Protein AF-A0A849SD99-F1 (afdb_monomer)

Mean predicted aligned error: 10.45 Å

Foldseek 3Di:
DVVVVVVVLVVVCVVCVVVVDDPVSSVVVSVVVVVCVVFVCQPPVNPPDDPPCQEVVCVVVVDFPDSHHVVRVVVVPDCPPDDD

Sequence (84 aa):
MIDRLMRIMSESLVNRQYFHGGIQSARLWLRARVLLYNFAPLCTRSRKEKVGLHCPSKLLNGFSYSENWLENLMICSSMAGRRR

Solvent-accessible surface area (backbone atoms only — not comparable to full-atom values): 5191 Å² total; per-residue (Å²): 128,61,65,66,55,53,48,58,51,49,54,56,34,59,76,46,56,42,69,83,56,55,72,66,59,43,50,53,50,51,52,51,50,51,52,47,59,76,51,50,74,64,40,72,89,72,41,89,78,63,83,85,67,58,33,71,57,26,75,76,69,72,53,69,89,45,76,48,50,67,62,29,49,50,55,72,70,38,74,88,73,68,76,129

Structure (mmCIF, N/CA/C/O backbone):
data_AF-A0A849SD99-F1
#
_entry.id   AF-A0A849SD99-F1
#
loop_
_atom_site.group_PDB
_atom_site.id
_atom_site.type_symbol
_atom_site.label_atom_id
_atom_site.label_alt_id
_atom_site.label_comp_id
_atom_site.label_asym_id
_atom_site.label_entity_id
_atom_site.label_seq_id
_atom_site.pdbx_PDB_ins_code
_atom_site.Cartn_x
_atom_site.Cartn_y
_atom_site.Cartn_z
_atom_site.occupancy
_atom_site.B_iso_or_equiv
_atom_site.auth_seq_id
_atom_site.auth_comp_id
_atom_site.auth_asym_id
_atom_site.auth_atom_id
_atom_site.pdbx_PDB_model_num
ATOM 1 N N . MET A 1 1 ? -15.195 -8.575 -7.574 1.00 59.00 1 MET A N 1
ATOM 2 C CA . MET A 1 1 ? -14.621 -9.111 -6.314 1.00 59.00 1 MET A CA 1
ATOM 3 C C . MET A 1 1 ? -13.831 -8.031 -5.562 1.00 59.00 1 MET A C 1
ATOM 5 O O . MET A 1 1 ? -12.683 -8.254 -5.195 1.00 59.00 1 MET A O 1
ATOM 9 N N . ILE A 1 2 ? -14.437 -6.864 -5.312 1.00 74.81 2 ILE A N 1
ATOM 10 C CA . ILE A 1 2 ? -13.821 -5.821 -4.472 1.00 74.81 2 ILE A CA 1
ATOM 11 C C . ILE A 1 2 ? -14.093 -6.095 -2.987 1.00 74.81 2 ILE A C 1
ATOM 13 O O . ILE A 1 2 ? -13.256 -5.820 -2.139 1.00 74.81 2 ILE A O 1
ATOM 17 N N . ASP A 1 3 ? -15.210 -6.753 -2.682 1.00 80.88 3 ASP A N 1
ATOM 18 C CA . ASP A 1 3 ? -15.665 -7.074 -1.328 1.00 80.88 3 ASP A CA 1
ATOM 19 C C . ASP A 1 3 ? -14.653 -7.896 -0.539 1.0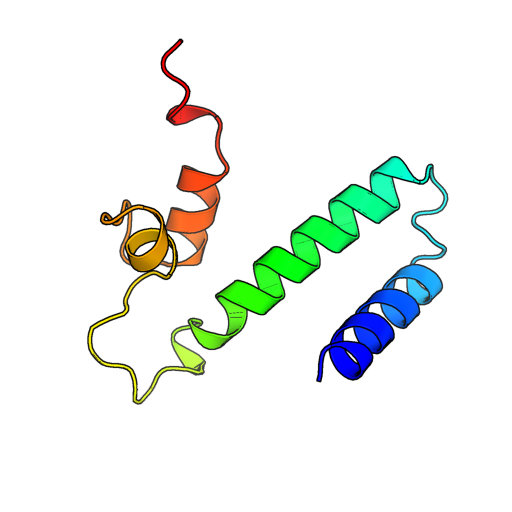0 80.88 3 ASP A C 1
ATOM 21 O O . ASP A 1 3 ? -14.386 -7.617 0.624 1.00 80.88 3 ASP A O 1
ATOM 25 N N . ARG A 1 4 ? -14.014 -8.880 -1.183 1.00 80.50 4 ARG A N 1
ATOM 26 C CA . ARG A 1 4 ? -12.994 -9.709 -0.528 1.00 80.50 4 ARG A CA 1
ATOM 27 C C . ARG A 1 4 ? -11.752 -8.886 -0.165 1.00 80.50 4 ARG A C 1
ATOM 29 O O . ARG A 1 4 ? -11.184 -9.088 0.904 1.00 80.50 4 ARG A O 1
ATOM 36 N N . LEU A 1 5 ? -11.365 -7.940 -1.025 1.00 80.88 5 LEU A N 1
ATOM 37 C CA . LEU A 1 5 ? -10.265 -7.010 -0.767 1.00 80.88 5 LEU A CA 1
ATOM 38 C C . LEU A 1 5 ? -10.621 -6.041 0.367 1.00 80.88 5 LEU A C 1
ATOM 40 O O . LEU A 1 5 ? -9.841 -5.883 1.306 1.00 80.88 5 LEU A O 1
ATOM 44 N N . MET A 1 6 ? -11.816 -5.449 0.312 1.00 85.12 6 MET A N 1
ATOM 45 C CA . MET A 1 6 ? -12.314 -4.524 1.332 1.00 85.12 6 MET A CA 1
ATOM 46 C C . MET A 1 6 ? -12.460 -5.211 2.693 1.00 85.12 6 MET A C 1
ATOM 48 O O . MET A 1 6 ? -12.107 -4.616 3.708 1.00 85.12 6 MET A O 1
ATOM 52 N N . ARG A 1 7 ? -12.869 -6.485 2.728 1.00 88.75 7 ARG A N 1
ATOM 53 C CA . ARG A 1 7 ? -12.937 -7.283 3.960 1.00 88.75 7 ARG A CA 1
ATOM 54 C C . ARG A 1 7 ? -11.559 -7.479 4.588 1.00 88.75 7 ARG A C 1
ATOM 56 O O . ARG A 1 7 ? -11.370 -7.147 5.751 1.00 88.75 7 ARG A O 1
ATOM 63 N N . ILE A 1 8 ? -10.573 -7.908 3.797 1.00 85.31 8 ILE A N 1
ATOM 64 C CA . ILE A 1 8 ? -9.181 -8.084 4.252 1.00 85.31 8 ILE A CA 1
ATOM 65 C C . ILE A 1 8 ? -8.574 -6.762 4.742 1.00 85.31 8 ILE A C 1
ATOM 67 O O . ILE A 1 8 ? -7.715 -6.759 5.626 1.00 85.31 8 ILE A O 1
ATOM 71 N N . MET A 1 9 ? -8.963 -5.636 4.141 1.00 86.75 9 MET A N 1
ATOM 72 C CA . MET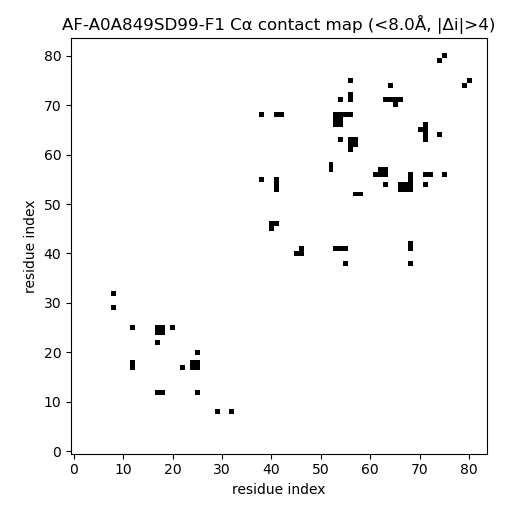 A 1 9 ? -8.542 -4.298 4.559 1.00 86.75 9 MET A CA 1
ATOM 73 C C . MET A 1 9 ? -9.229 -3.851 5.854 1.00 86.75 9 MET A C 1
ATOM 75 O O . MET A 1 9 ? -8.561 -3.326 6.744 1.00 86.75 9 MET A O 1
ATOM 79 N N . SER A 1 10 ? -10.526 -4.110 5.999 1.00 88.44 10 SER A N 1
ATOM 80 C CA . SER A 1 10 ? -11.290 -3.818 7.214 1.00 88.44 10 SER A CA 1
ATOM 81 C C . SER A 1 10 ? -10.766 -4.617 8.413 1.00 88.44 10 SER A C 1
ATOM 83 O O . SER A 1 10 ? -10.389 -4.023 9.421 1.00 88.44 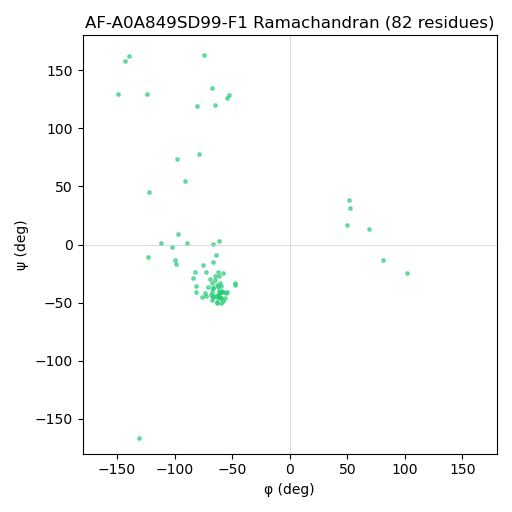10 SER A O 1
ATOM 85 N N . GLU A 1 11 ? -10.588 -5.933 8.268 1.00 89.75 11 GLU A N 1
ATOM 86 C CA . GLU A 1 11 ? -10.031 -6.805 9.318 1.00 89.75 11 GLU A CA 1
ATOM 87 C C . GLU A 1 11 ? -8.658 -6.318 9.793 1.00 89.75 11 GLU A C 1
ATOM 89 O O . GLU A 1 11 ? -8.357 -6.258 10.980 1.00 89.75 11 GLU A O 1
ATOM 94 N N . SER A 1 12 ? -7.809 -5.891 8.864 1.00 88.69 12 SER A N 1
ATOM 95 C CA . SER A 1 12 ? -6.475 -5.400 9.204 1.00 88.69 12 SER A CA 1
ATOM 96 C C . SER A 1 12 ? -6.418 -4.006 9.824 1.00 88.69 12 SER A C 1
ATOM 98 O O . SER A 1 12 ? -5.387 -3.656 10.404 1.00 88.69 12 SER A O 1
ATOM 100 N N . LEU A 1 13 ? -7.479 -3.208 9.685 1.00 88.44 13 LEU A N 1
ATOM 101 C CA . LEU A 1 13 ? -7.641 -1.971 10.443 1.00 88.44 13 LEU A CA 1
ATOM 102 C C . LEU A 1 13 ? -8.068 -2.287 11.874 1.00 88.44 13 LEU A C 1
ATOM 104 O O . LEU A 1 13 ? -7.463 -1.760 12.805 1.00 88.44 13 LEU A O 1
ATOM 108 N N . VAL A 1 14 ? -9.030 -3.201 12.040 1.00 87.50 14 VAL A N 1
ATOM 109 C CA . VAL A 1 14 ? -9.483 -3.690 13.352 1.00 87.50 14 VAL A CA 1
ATOM 110 C C . VAL A 1 14 ? -8.316 -4.292 14.135 1.00 87.50 14 VAL A C 1
ATOM 112 O O . VAL A 1 14 ? -8.058 -3.874 15.259 1.00 87.50 14 VAL A O 1
ATOM 115 N N . ASN A 1 15 ? -7.528 -5.175 13.513 1.00 87.56 15 ASN A N 1
ATOM 116 C CA . ASN A 1 15 ? -6.367 -5.812 14.150 1.00 87.56 15 ASN A CA 1
ATOM 117 C C . ASN A 1 15 ? -5.279 -4.819 14.574 1.00 87.56 15 ASN A C 1
ATOM 119 O O . ASN A 1 15 ? -4.477 -5.116 15.452 1.00 87.56 15 ASN A O 1
ATOM 123 N N . ARG A 1 16 ? -5.227 -3.643 13.944 1.00 83.69 16 ARG A N 1
ATOM 124 C CA . ARG A 1 16 ? -4.301 -2.567 14.312 1.00 83.69 16 ARG A CA 1
ATOM 125 C C . ARG A 1 16 ? -4.926 -1.520 15.218 1.00 83.69 16 ARG A C 1
ATOM 127 O O . ARG A 1 16 ? -4.323 -0.469 15.409 1.00 83.69 16 ARG A O 1
ATOM 134 N N . GLN A 1 17 ? -6.136 -1.768 15.715 1.00 86.00 17 GLN A N 1
ATOM 135 C CA . GLN A 1 17 ? -6.897 -0.828 16.534 1.00 86.00 17 GLN A CA 1
ATOM 136 C C . GLN A 1 17 ? -7.004 0.548 15.864 1.00 86.00 17 GLN A C 1
ATOM 138 O O . GLN A 1 17 ? -6.850 1.590 16.496 1.00 86.00 17 GLN A O 1
ATOM 143 N N . TYR A 1 18 ? -7.168 0.546 14.536 1.00 79.12 18 TYR A N 1
ATOM 144 C CA . TYR A 1 18 ? -7.183 1.749 13.704 1.00 79.12 18 TYR A CA 1
ATOM 145 C C . TYR A 1 18 ? -5.962 2.667 13.927 1.00 79.12 18 TYR A C 1
ATOM 147 O O . TYR A 1 18 ? -6.045 3.878 13.743 1.00 79.12 18 TYR A O 1
ATOM 155 N N . PHE A 1 19 ? -4.810 2.071 14.267 1.00 74.19 19 PHE A N 1
ATOM 156 C CA . PHE A 1 19 ? -3.532 2.716 14.593 1.00 74.19 19 PHE A CA 1
ATOM 157 C C . PHE A 1 19 ? -3.500 3.498 15.907 1.00 74.19 19 PHE A C 1
ATOM 159 O O . PHE A 1 19 ? -2.566 4.275 16.095 1.00 74.19 19 PHE A O 1
ATOM 166 N N . HIS A 1 20 ? -4.496 3.334 16.791 1.00 71.06 20 HIS A N 1
ATOM 167 C CA . HIS A 1 20 ? -4.664 4.156 18.002 1.00 71.06 20 HIS A CA 1
ATOM 168 C C . HIS A 1 20 ? -4.593 5.675 17.735 1.00 71.06 20 HIS A C 1
ATOM 170 O O . HIS A 1 20 ? -4.376 6.471 18.644 1.00 71.06 20 HIS A O 1
ATOM 176 N N . GLY A 1 21 ? -4.736 6.079 16.473 1.00 71.75 21 GLY A N 1
ATOM 177 C CA . GLY A 1 21 ? -4.476 7.422 15.981 1.00 71.75 21 GLY A CA 1
ATOM 178 C C . GLY A 1 21 ? -5.646 7.927 15.148 1.00 71.75 21 GLY A C 1
ATOM 179 O O . GLY A 1 21 ? -6.733 7.355 15.145 1.00 71.75 21 GLY A O 1
ATOM 180 N N . GLY A 1 22 ? -5.432 9.021 14.419 1.00 82.25 22 GLY A N 1
ATOM 181 C CA . GLY A 1 22 ? -6.483 9.633 13.607 1.00 82.25 22 GLY A CA 1
ATOM 182 C C . GLY A 1 22 ? -6.810 8.869 12.317 1.00 82.25 22 GLY A C 1
ATOM 183 O O . GLY A 1 22 ? -5.997 8.109 11.785 1.00 82.25 22 GLY A O 1
ATOM 184 N N . ILE A 1 23 ? -7.976 9.183 11.738 1.00 84.88 2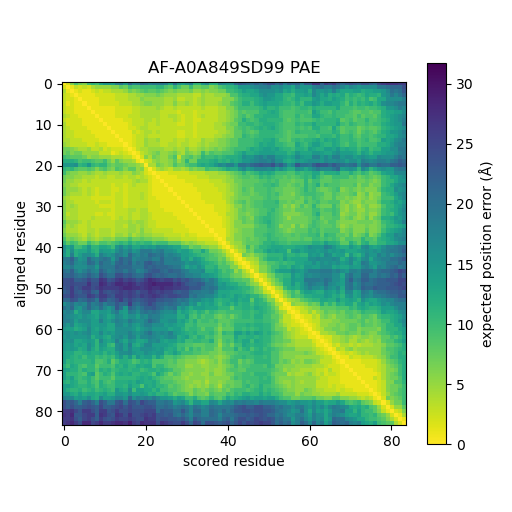3 ILE A N 1
ATOM 185 C CA . ILE A 1 23 ? -8.460 8.695 10.426 1.00 84.88 23 ILE A CA 1
ATOM 186 C C . ILE A 1 23 ? -7.384 8.817 9.335 1.00 84.88 23 ILE A C 1
ATOM 188 O O . ILE A 1 23 ? -7.289 7.977 8.439 1.00 84.88 23 ILE A O 1
ATOM 192 N N . GLN A 1 24 ? -6.534 9.841 9.420 1.00 85.81 24 GLN A N 1
ATOM 193 C CA . GLN A 1 24 ? -5.458 10.067 8.463 1.00 85.81 24 GLN A CA 1
ATOM 194 C C . GLN A 1 24 ? -4.435 8.920 8.429 1.00 85.81 24 GLN A C 1
ATOM 196 O O . GLN A 1 24 ? -4.025 8.510 7.340 1.00 85.81 24 GLN A O 1
ATOM 201 N N . SER A 1 25 ? -4.068 8.357 9.583 1.00 84.88 25 SER A N 1
ATOM 202 C CA . SER A 1 25 ? -3.137 7.226 9.677 1.00 84.88 25 SER A CA 1
ATOM 203 C C . SER A 1 25 ? -3.746 5.962 9.070 1.00 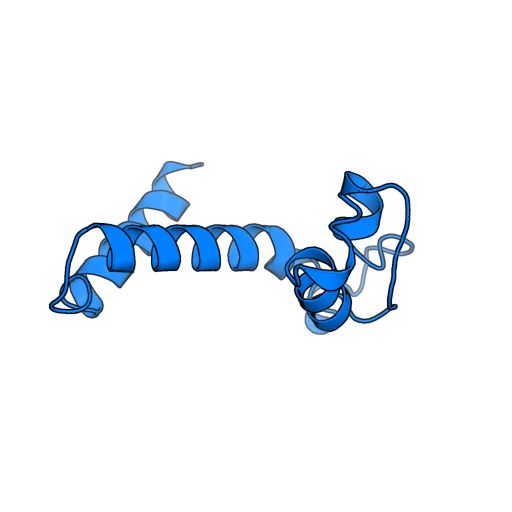84.88 25 SER A C 1
ATOM 205 O O . SER A 1 25 ? -3.115 5.302 8.242 1.00 84.88 25 SER A O 1
ATOM 207 N N . ALA A 1 26 ? -5.016 5.684 9.384 1.00 85.94 26 ALA A N 1
ATOM 208 C CA . ALA A 1 26 ? -5.767 4.587 8.776 1.00 85.94 26 ALA A CA 1
ATOM 209 C C . ALA A 1 26 ? -5.859 4.733 7.244 1.00 85.94 26 ALA A C 1
ATOM 211 O O . ALA A 1 26 ? -5.690 3.758 6.508 1.00 85.94 26 ALA A O 1
ATOM 212 N N . ARG A 1 27 ? -6.055 5.960 6.745 1.00 86.00 27 ARG A N 1
ATOM 213 C CA . ARG A 1 27 ? -6.148 6.257 5.309 1.00 86.00 27 ARG A CA 1
ATOM 214 C C . ARG A 1 27 ? -4.823 6.064 4.574 1.00 86.00 27 ARG A C 1
ATOM 216 O O . ARG A 1 27 ? -4.815 5.493 3.483 1.00 86.00 27 ARG A O 1
ATOM 223 N N . LEU A 1 28 ? -3.711 6.526 5.149 1.00 86.31 28 LEU A N 1
ATOM 224 C CA . LEU A 1 28 ? -2.371 6.300 4.592 1.00 86.31 28 LEU A CA 1
AT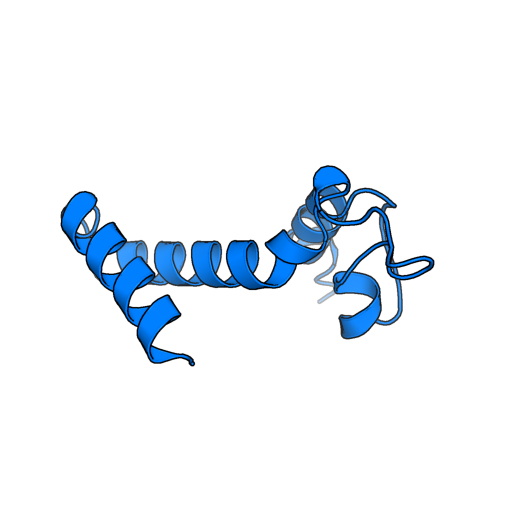OM 225 C C . LEU A 1 28 ? -2.057 4.810 4.524 1.00 86.31 28 LEU A C 1
ATOM 227 O O . LEU A 1 28 ? -1.560 4.320 3.510 1.00 86.31 28 LEU A O 1
ATOM 231 N N . TRP A 1 29 ? -2.422 4.079 5.569 1.00 85.81 29 TRP A N 1
ATOM 232 C CA . TRP A 1 29 ? -2.191 2.653 5.624 1.00 85.81 29 TRP A CA 1
ATOM 233 C C . TRP A 1 29 ? -3.014 1.862 4.597 1.00 85.81 29 TRP A C 1
ATOM 235 O O . TRP A 1 29 ? -2.468 1.015 3.886 1.00 85.81 29 TRP A O 1
ATOM 245 N N . LEU A 1 30 ? -4.309 2.169 4.463 1.00 86.62 30 LEU A N 1
ATOM 246 C CA . LEU A 1 30 ? -5.162 1.583 3.426 1.00 86.62 30 LEU A CA 1
ATOM 247 C C . LEU A 1 30 ? -4.579 1.827 2.033 1.00 86.62 30 LEU A C 1
ATOM 249 O O . LEU A 1 30 ? -4.471 0.895 1.240 1.00 86.62 30 LEU A O 1
ATOM 253 N N . ARG A 1 31 ? -4.143 3.061 1.750 1.00 85.75 31 ARG A N 1
ATOM 254 C CA . ARG A 1 31 ? -3.502 3.409 0.474 1.00 85.75 31 ARG A CA 1
ATOM 255 C C . ARG A 1 31 ? -2.234 2.599 0.229 1.00 85.75 31 ARG A C 1
ATOM 257 O O . ARG A 1 31 ? -2.082 2.045 -0.856 1.00 85.75 31 ARG A O 1
ATOM 264 N N . ALA A 1 32 ? -1.367 2.474 1.231 1.00 84.19 32 ALA A N 1
ATOM 265 C CA . ALA A 1 32 ? -0.166 1.653 1.129 1.00 84.19 32 ALA A CA 1
ATOM 266 C C . ALA A 1 32 ? -0.505 0.181 0.837 1.00 84.19 32 ALA A C 1
ATOM 268 O O . ALA A 1 32 ? 0.127 -0.445 -0.009 1.00 84.19 32 ALA A O 1
ATOM 269 N N . ARG A 1 33 ? -1.544 -0.375 1.470 1.00 83.69 33 ARG A N 1
ATOM 270 C CA . ARG A 1 33 ? -1.966 -1.761 1.227 1.00 83.69 33 ARG A CA 1
ATOM 271 C C . ARG A 1 33 ? -2.605 -1.973 -0.138 1.00 83.69 33 ARG A C 1
ATOM 273 O O . ARG A 1 33 ? -2.362 -3.015 -0.734 1.00 83.69 33 ARG A O 1
ATOM 280 N N . VAL A 1 34 ? -3.383 -1.015 -0.641 1.00 84.12 34 VAL A N 1
ATOM 281 C CA . VAL A 1 34 ? -3.908 -1.044 -2.018 1.00 84.12 34 VAL A CA 1
ATOM 282 C C . VAL A 1 34 ? -2.753 -1.034 -3.017 1.00 84.12 34 VAL A C 1
ATOM 284 O O . VAL A 1 34 ? -2.748 -1.839 -3.943 1.00 84.12 34 VAL A O 1
ATOM 287 N N . LEU A 1 35 ? -1.747 -0.180 -2.803 1.00 79.00 35 LEU A N 1
ATOM 288 C CA . LEU A 1 35 ? -0.541 -0.161 -3.632 1.00 79.00 35 LEU A CA 1
ATOM 289 C C . LEU A 1 35 ? 0.176 -1.511 -3.587 1.00 79.00 35 LEU A C 1
ATOM 291 O O . LEU A 1 35 ? 0.423 -2.103 -4.628 1.00 79.00 35 LEU A O 1
ATOM 295 N N . LEU A 1 36 ? 0.433 -2.065 -2.405 1.00 78.62 36 LEU A N 1
ATOM 296 C CA . LEU A 1 36 ? 1.061 -3.382 -2.310 1.00 78.62 36 LEU A CA 1
ATOM 297 C C . LEU A 1 36 ? 0.228 -4.470 -2.987 1.00 78.62 36 LEU A C 1
ATOM 299 O O . LEU A 1 36 ? 0.790 -5.294 -3.691 1.00 78.62 36 LEU A O 1
ATOM 303 N N . TYR A 1 37 ? -1.096 -4.463 -2.833 1.00 77.94 37 TYR A N 1
ATOM 304 C CA . TYR A 1 37 ? -1.972 -5.447 -3.467 1.00 77.94 37 TYR A CA 1
ATOM 305 C C . TYR A 1 37 ? -1.947 -5.352 -4.998 1.00 77.94 37 TYR A C 1
ATOM 307 O O . TYR A 1 37 ? -1.819 -6.369 -5.675 1.00 77.94 37 TYR A O 1
ATOM 315 N N . ASN A 1 38 ? -2.001 -4.136 -5.544 1.00 74.94 38 ASN A N 1
ATOM 316 C CA . ASN A 1 38 ? -1.948 -3.902 -6.986 1.00 74.94 38 ASN A CA 1
ATOM 317 C C . ASN A 1 38 ? -0.598 -4.323 -7.593 1.00 74.94 38 ASN A C 1
ATOM 319 O O . ASN A 1 38 ? -0.547 -4.750 -8.744 1.00 74.94 38 ASN A O 1
ATOM 323 N N . PHE A 1 39 ? 0.487 -4.229 -6.820 1.00 70.31 39 PHE A N 1
ATOM 324 C CA . PHE A 1 39 ? 1.845 -4.529 -7.278 1.00 70.31 39 PHE A CA 1
ATOM 325 C C . PHE A 1 39 ? 2.318 -5.951 -6.882 1.00 70.31 39 PHE A C 1
ATOM 327 O O . PHE A 1 39 ? 3.233 -6.487 -7.502 1.00 70.31 39 PHE A O 1
ATOM 334 N N . ALA A 1 40 ? 1.654 -6.621 -5.930 1.00 67.75 40 ALA A N 1
ATOM 335 C CA . ALA A 1 40 ? 1.934 -7.991 -5.479 1.00 67.75 40 ALA A CA 1
ATOM 336 C C . ALA A 1 40 ? 1.956 -9.074 -6.581 1.00 67.75 40 ALA A C 1
ATOM 338 O O . ALA A 1 40 ? 2.852 -9.922 -6.532 1.00 67.75 40 ALA A O 1
ATOM 339 N N . PRO A 1 41 ? 1.059 -9.091 -7.594 1.00 60.62 41 PRO A N 1
ATOM 340 C CA . PRO A 1 41 ? 1.127 -10.083 -8.675 1.00 60.62 41 PRO A CA 1
ATOM 341 C C . PRO A 1 41 ? 2.368 -9.943 -9.576 1.00 60.62 41 PRO A C 1
ATOM 343 O O . PRO A 1 41 ? 2.525 -10.712 -10.524 1.00 60.62 41 PRO A O 1
ATOM 346 N N . LEU A 1 42 ? 3.251 -8.978 -9.302 1.00 58.28 42 LEU A N 1
ATOM 347 C CA . LEU A 1 42 ? 4.472 -8.719 -10.065 1.00 58.28 42 LEU A CA 1
ATOM 348 C C . LEU A 1 42 ? 5.749 -9.035 -9.280 1.00 58.28 42 LEU A C 1
ATOM 350 O O . LEU A 1 42 ? 6.844 -8.909 -9.830 1.00 58.28 42 LEU A O 1
ATOM 354 N N . CYS A 1 43 ? 5.618 -9.529 -8.042 1.00 56.09 43 CYS A N 1
ATOM 355 C CA . CYS A 1 43 ? 6.715 -10.184 -7.340 1.00 56.09 43 CYS A CA 1
ATOM 356 C C . CYS A 1 43 ? 7.304 -11.289 -8.224 1.00 56.09 43 CYS A C 1
ATOM 358 O O . CYS A 1 43 ? 6.580 -12.166 -8.698 1.00 56.09 43 CYS A O 1
ATOM 360 N N . THR A 1 44 ? 8.625 -11.270 -8.403 1.00 54.12 44 THR A N 1
ATOM 361 C CA . THR A 1 44 ? 9.398 -12.218 -9.230 1.00 54.12 44 THR A CA 1
ATOM 362 C C . THR A 1 44 ? 9.033 -13.681 -8.958 1.00 54.12 44 THR A C 1
ATOM 364 O O . THR A 1 44 ? 8.951 -14.490 -9.877 1.00 54.12 44 THR A O 1
ATOM 367 N N . ARG A 1 45 ? 8.712 -14.003 -7.699 1.00 55.44 45 ARG A N 1
ATOM 368 C CA . ARG A 1 45 ? 8.322 -15.342 -7.237 1.00 55.44 45 ARG A CA 1
ATOM 369 C C . ARG A 1 45 ? 6.953 -15.818 -7.749 1.00 55.44 45 ARG A C 1
ATOM 371 O O . ARG A 1 45 ? 6.782 -17.014 -7.956 1.00 55.44 45 ARG A O 1
ATOM 378 N N . SER A 1 46 ? 6.013 -14.905 -7.997 1.00 54.59 46 SER A N 1
ATOM 379 C CA . SER A 1 46 ? 4.677 -15.203 -8.549 1.00 54.59 46 SER A CA 1
ATOM 380 C C . SER A 1 46 ? 4.651 -15.184 -10.083 1.00 54.59 46 SER A C 1
ATOM 382 O O . SER A 1 46 ? 3.601 -15.368 -10.692 1.00 54.59 46 SER A O 1
ATOM 384 N N . ARG A 1 47 ? 5.799 -14.930 -10.725 1.00 54.47 47 ARG A N 1
ATOM 385 C CA . ARG A 1 47 ? 5.898 -14.491 -12.118 1.00 54.47 47 ARG A CA 1
ATOM 386 C C . ARG A 1 47 ? 6.744 -15.436 -12.970 1.00 54.47 47 ARG A C 1
ATOM 388 O O . ARG A 1 47 ? 7.565 -14.989 -13.760 1.00 54.47 47 ARG A O 1
ATOM 395 N N . LYS A 1 48 ? 6.534 -16.747 -12.833 1.00 55.50 48 LYS A N 1
ATOM 396 C CA . LYS A 1 48 ? 7.163 -17.734 -13.728 1.00 55.50 48 LYS A CA 1
ATOM 397 C C . LYS A 1 48 ? 6.666 -17.643 -15.185 1.00 55.50 48 LYS A C 1
ATOM 399 O O . LYS A 1 48 ? 7.346 -18.153 -16.060 1.00 55.50 48 LYS A O 1
ATOM 404 N N . GLU A 1 49 ? 5.549 -16.954 -15.460 1.00 52.00 49 GLU A N 1
ATOM 405 C CA . GLU A 1 49 ? 4.901 -16.990 -16.790 1.00 52.00 49 GLU A CA 1
ATOM 406 C C . GLU A 1 49 ? 4.694 -15.635 -17.495 1.00 52.00 49 GLU A C 1
ATOM 408 O O . GLU A 1 49 ? 4.375 -15.610 -18.679 1.00 52.00 49 GLU A O 1
ATOM 413 N N . LYS A 1 50 ? 4.889 -14.478 -16.842 1.00 53.78 50 LYS A N 1
ATOM 414 C CA . LYS A 1 50 ? 4.640 -13.168 -17.491 1.00 53.78 50 LYS A CA 1
ATOM 415 C C . LYS A 1 50 ? 5.924 -12.541 -18.022 1.00 53.78 50 LYS A C 1
ATOM 417 O O . LYS A 1 50 ? 6.432 -11.579 -17.440 1.00 53.78 50 LYS A O 1
ATOM 422 N N . VAL A 1 51 ? 6.435 -13.090 -19.120 1.00 44.66 51 VAL A N 1
ATOM 423 C CA . VAL A 1 51 ? 7.549 -12.549 -19.917 1.00 44.66 51 VAL A CA 1
ATOM 424 C C . VAL A 1 51 ? 7.231 -11.099 -20.332 1.00 44.66 51 VAL A C 1
ATOM 426 O O . VAL A 1 51 ? 6.158 -10.820 -20.855 1.00 44.66 51 VAL A O 1
ATOM 429 N N . GLY A 1 52 ? 8.126 -10.147 -20.034 1.00 52.19 52 GLY A N 1
ATOM 430 C CA . GLY A 1 52 ? 8.086 -8.774 -20.580 1.00 52.19 52 GLY A CA 1
ATOM 431 C C . GLY A 1 52 ? 7.545 -7.646 -19.681 1.00 52.19 52 GLY A C 1
ATOM 432 O O . GLY A 1 52 ? 7.951 -6.496 -19.830 1.00 52.19 52 GLY A O 1
ATOM 433 N N . LEU A 1 53 ? 6.708 -7.930 -18.682 1.00 52.25 53 LEU A N 1
ATOM 434 C CA . LEU A 1 53 ? 6.114 -6.908 -17.793 1.00 52.25 53 LEU A CA 1
ATOM 435 C C . LEU A 1 53 ? 6.947 -6.632 -16.525 1.00 52.25 53 LEU A C 1
ATOM 437 O O . LEU A 1 53 ? 6.467 -6.802 -15.407 1.00 52.25 53 LEU A O 1
ATOM 441 N N . HIS A 1 54 ? 8.231 -6.286 -16.693 1.00 55.03 54 HIS A N 1
ATOM 442 C CA . HIS A 1 54 ? 9.201 -6.158 -15.587 1.00 55.03 54 HIS A CA 1
ATOM 443 C C . HIS A 1 54 ? 8.813 -5.158 -14.501 1.00 55.03 54 HIS A C 1
ATOM 445 O O . HIS A 1 54 ? 9.200 -5.347 -13.352 1.00 55.03 54 HIS A O 1
ATOM 451 N N . CYS A 1 55 ? 7.977 -4.169 -14.823 1.00 57.88 55 CYS A N 1
ATOM 452 C CA . CYS A 1 55 ? 7.475 -3.257 -13.819 1.00 57.88 55 CYS A CA 1
ATOM 453 C C . CYS A 1 55 ? 6.065 -2.737 -14.153 1.00 57.88 55 CYS A C 1
ATOM 455 O O . CYS A 1 55 ? 5.860 -2.221 -15.251 1.00 57.88 55 CYS A O 1
ATOM 457 N N . PRO A 1 56 ? 5.088 -2.801 -13.232 1.00 56.66 56 PRO A N 1
ATOM 458 C CA . PRO A 1 56 ? 3.773 -2.161 -13.403 1.00 56.66 56 PRO A CA 1
ATOM 459 C C . PRO A 1 56 ? 3.851 -0.638 -13.544 1.00 56.66 56 PRO A C 1
ATOM 461 O O . PRO A 1 56 ? 3.004 -0.045 -14.206 1.00 56.66 56 PRO A O 1
ATOM 464 N N . SER A 1 57 ? 4.876 0.010 -12.979 1.00 60.62 57 SER A N 1
ATOM 465 C CA . SER A 1 57 ? 5.084 1.438 -13.225 1.00 60.62 57 SER A CA 1
ATOM 466 C C . SER A 1 57 ? 5.407 1.711 -14.692 1.00 60.62 57 SER A C 1
ATOM 468 O O . SER A 1 57 ? 5.023 2.756 -15.185 1.00 60.62 57 SER A O 1
ATOM 470 N N . LYS A 1 58 ? 5.989 0.759 -15.434 1.00 66.12 58 LYS A N 1
ATOM 471 C CA . LYS A 1 58 ? 6.181 0.879 -16.888 1.00 66.12 58 LYS A CA 1
ATOM 472 C C . LYS A 1 58 ? 4.857 0.846 -17.654 1.00 66.12 58 LYS A C 1
ATOM 474 O O . LYS A 1 58 ? 4.740 1.518 -18.667 1.00 66.12 58 LYS A O 1
ATOM 479 N N . LEU A 1 59 ? 3.862 0.102 -17.165 1.00 63.59 59 LEU A N 1
ATOM 480 C CA . LEU A 1 59 ? 2.506 0.110 -17.728 1.00 63.59 59 LEU A CA 1
ATOM 481 C C . LEU A 1 59 ? 1.807 1.456 -17.501 1.00 63.59 59 LEU A C 1
ATOM 483 O O . LEU A 1 59 ? 1.132 1.946 -18.396 1.00 63.59 59 LEU A O 1
ATOM 487 N N . LEU A 1 60 ? 1.970 2.041 -16.311 1.00 65.62 60 LEU A N 1
ATOM 488 C CA . LEU A 1 60 ? 1.322 3.305 -15.945 1.00 65.62 60 LEU A CA 1
ATOM 489 C C . LEU A 1 60 ? 2.060 4.546 -16.470 1.00 65.62 60 LEU A C 1
ATOM 491 O O . LEU A 1 60 ? 1.419 5.481 -16.932 1.00 65.62 60 LEU A O 1
ATOM 495 N N . ASN A 1 61 ? 3.392 4.556 -16.412 1.00 68.31 61 ASN A N 1
ATOM 496 C CA . ASN A 1 61 ? 4.238 5.698 -16.771 1.00 68.31 61 ASN A CA 1
ATOM 497 C C . ASN A 1 61 ? 4.839 5.585 -18.183 1.00 68.31 61 ASN A C 1
ATOM 499 O O . ASN A 1 61 ? 5.408 6.554 -18.670 1.00 68.31 61 ASN A O 1
ATOM 503 N N . GLY A 1 62 ? 4.788 4.416 -18.830 1.00 68.31 62 GLY A N 1
ATOM 504 C CA . GLY A 1 62 ? 5.426 4.155 -20.131 1.00 68.31 62 GLY A CA 1
ATOM 505 C C . GLY A 1 62 ? 6.928 3.832 -20.064 1.00 68.31 62 GLY A C 1
ATOM 506 O O . GLY A 1 62 ? 7.491 3.315 -21.027 1.00 68.31 62 GLY A O 1
ATOM 507 N N . PHE A 1 63 ? 7.589 4.068 -18.926 1.00 72.50 63 PHE A N 1
ATOM 508 C CA . PHE A 1 63 ? 9.020 3.810 -18.726 1.00 72.50 63 PHE A CA 1
ATOM 509 C C . PHE A 1 63 ? 9.319 3.226 -17.334 1.00 72.50 63 PHE A C 1
ATOM 511 O O . PHE A 1 63 ? 8.487 3.265 -16.429 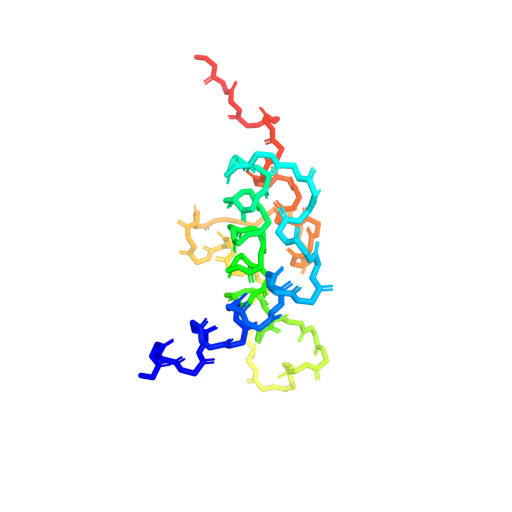1.00 72.50 63 PHE A O 1
ATOM 518 N N . SER A 1 64 ? 10.499 2.620 -17.174 1.00 70.69 64 SER A N 1
ATOM 519 C CA . SER A 1 64 ? 10.919 1.906 -15.959 1.00 70.69 64 SER A CA 1
ATOM 520 C C . SER A 1 64 ? 12.227 2.493 -15.438 1.00 70.69 64 SER A C 1
ATOM 522 O O . SER A 1 64 ? 13.165 2.605 -16.219 1.00 70.69 64 SER A O 1
ATOM 524 N N . TYR A 1 65 ? 12.302 2.835 -14.148 1.00 71.81 65 TYR A N 1
ATOM 525 C CA . TYR A 1 65 ? 13.538 3.338 -13.527 1.00 71.81 65 TYR A CA 1
ATOM 526 C C . TYR A 1 65 ? 14.518 2.218 -13.140 1.00 71.81 65 TYR A C 1
ATOM 528 O O . TYR A 1 65 ? 15.723 2.396 -13.240 1.00 71.81 65 TYR A O 1
ATOM 536 N N . SER A 1 66 ? 13.995 1.069 -12.705 1.00 72.56 66 SER A N 1
ATOM 537 C CA . SER A 1 66 ? 14.761 -0.128 -12.330 1.00 72.56 66 SER A CA 1
ATOM 538 C C . SER A 1 66 ? 13.997 -1.384 -12.766 1.00 72.56 66 SER A C 1
ATOM 540 O O . SER A 1 66 ? 12.779 -1.330 -12.987 1.00 72.56 66 SER A O 1
ATOM 542 N N . GLU A 1 67 ? 14.705 -2.504 -12.918 1.00 69.44 67 GLU A N 1
ATOM 543 C CA . GLU A 1 67 ? 14.125 -3.832 -13.159 1.00 69.44 67 GLU A CA 1
ATOM 544 C C . GLU A 1 67 ? 13.444 -4.408 -11.911 1.00 69.44 67 GLU A C 1
ATOM 546 O O . GLU A 1 67 ? 12.543 -5.244 -12.020 1.00 69.44 67 GLU A O 1
ATOM 551 N N . ASN A 1 68 ? 13.841 -3.947 -10.721 1.00 71.81 68 ASN A N 1
ATOM 552 C CA . ASN A 1 68 ? 13.194 -4.317 -9.473 1.00 71.81 68 ASN A CA 1
ATOM 553 C C . ASN A 1 68 ? 11.920 -3.483 -9.273 1.00 71.81 68 ASN A C 1
ATOM 555 O O . ASN A 1 68 ? 11.957 -2.256 -9.156 1.00 71.81 68 ASN A O 1
ATOM 559 N N . TRP A 1 69 ? 10.777 -4.165 -9.192 1.00 71.38 69 TRP A N 1
ATOM 560 C CA . TRP A 1 69 ? 9.468 -3.528 -9.046 1.00 71.38 69 TRP A CA 1
ATOM 561 C C . TRP A 1 69 ? 9.347 -2.670 -7.776 1.00 71.38 69 TRP A C 1
ATOM 563 O O . TRP A 1 69 ? 8.693 -1.627 -7.811 1.00 71.38 69 TRP A O 1
ATOM 573 N N . LEU A 1 70 ? 9.973 -3.087 -6.667 1.00 74.62 70 LEU A N 1
ATOM 574 C CA . LEU A 1 70 ? 9.892 -2.378 -5.389 1.00 74.62 70 LEU A CA 1
ATOM 575 C C . LEU A 1 70 ? 10.711 -1.088 -5.433 1.00 74.62 70 LEU A C 1
ATOM 577 O O . LEU A 1 70 ? 10.241 -0.037 -5.010 1.00 74.62 70 LEU A O 1
ATOM 581 N N . GLU A 1 71 ? 11.917 -1.164 -5.986 1.00 75.06 71 GLU A N 1
ATOM 582 C CA . GLU A 1 71 ? 12.796 -0.009 -6.163 1.00 75.06 71 GLU A CA 1
ATOM 583 C C . GLU A 1 71 ? 12.154 1.029 -7.087 1.00 75.06 71 GLU A C 1
ATOM 585 O O . GLU A 1 71 ? 12.110 2.217 -6.783 1.00 75.06 71 GLU A O 1
ATOM 590 N N . ASN A 1 72 ? 11.549 0.572 -8.179 1.00 74.75 72 ASN A N 1
ATOM 591 C CA . ASN A 1 72 ? 10.856 1.437 -9.116 1.00 74.75 72 ASN A CA 1
ATOM 592 C C . ASN A 1 72 ? 9.600 2.086 -8.493 1.00 74.75 72 ASN A C 1
ATOM 594 O O . ASN A 1 72 ? 9.343 3.268 -8.719 1.00 74.75 72 ASN A O 1
ATOM 598 N N . LEU A 1 73 ? 8.855 1.364 -7.644 1.00 74.75 73 LEU A N 1
ATOM 599 C CA . LEU A 1 73 ? 7.764 1.937 -6.845 1.00 74.75 73 LEU A CA 1
ATOM 600 C C . LEU A 1 73 ? 8.282 3.016 -5.881 1.00 74.75 73 LEU A C 1
ATOM 602 O O . LEU A 1 73 ? 7.688 4.092 -5.799 1.00 74.75 73 LEU A O 1
ATOM 606 N N . MET A 1 74 ? 9.392 2.754 -5.185 1.00 77.25 74 MET A N 1
ATOM 607 C CA . MET A 1 74 ? 10.017 3.722 -4.280 1.00 77.25 74 MET A CA 1
ATOM 608 C C . MET A 1 74 ? 10.428 4.984 -5.038 1.00 77.25 74 MET A C 1
ATOM 610 O O . MET A 1 74 ? 10.060 6.073 -4.610 1.00 77.25 74 MET A O 1
ATOM 614 N N . ILE A 1 75 ? 11.067 4.852 -6.204 1.00 76.69 75 ILE A N 1
ATOM 615 C CA . ILE A 1 75 ? 11.452 5.987 -7.057 1.00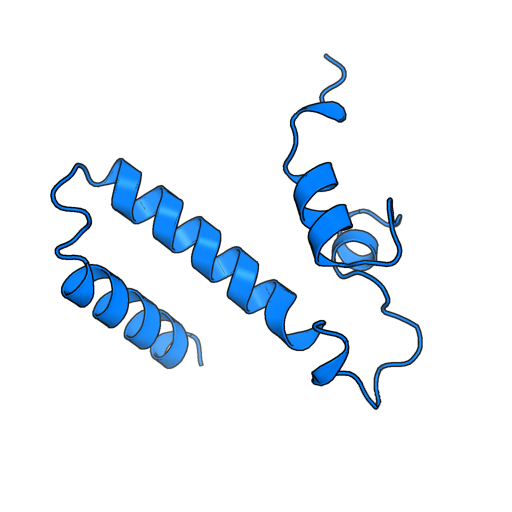 76.69 75 ILE A CA 1
ATOM 616 C C . ILE A 1 75 ? 10.217 6.763 -7.540 1.00 76.69 75 ILE A C 1
ATOM 618 O O . ILE A 1 75 ? 10.184 7.983 -7.399 1.00 76.69 75 ILE A O 1
ATOM 622 N N . CYS A 1 76 ? 9.172 6.081 -8.023 1.00 71.19 76 CYS A N 1
ATOM 623 C CA . CYS A 1 76 ? 7.926 6.722 -8.469 1.00 71.19 76 CYS A CA 1
ATOM 624 C C . CYS A 1 76 ? 7.191 7.456 -7.334 1.00 71.19 76 CYS A C 1
ATOM 626 O O . CYS A 1 76 ? 6.547 8.475 -7.570 1.00 71.19 76 CYS A O 1
ATOM 628 N N . SER A 1 77 ? 7.247 6.917 -6.113 1.00 71.44 77 SER A N 1
ATOM 629 C CA . SER A 1 77 ? 6.623 7.518 -4.928 1.00 71.44 77 SER A CA 1
ATOM 630 C C . SER A 1 77 ? 7.481 8.611 -4.286 1.00 71.44 77 SER A C 1
ATOM 632 O O . SER A 1 77 ? 6.954 9.494 -3.607 1.00 71.44 77 SER A O 1
ATOM 634 N N . SER A 1 78 ? 8.796 8.573 -4.509 1.00 71.44 78 SER A N 1
ATOM 635 C CA . SER A 1 78 ? 9.714 9.606 -4.063 1.00 71.44 78 SER A CA 1
ATOM 636 C C . SER A 1 78 ? 9.439 10.895 -4.839 1.00 71.44 78 SER A C 1
ATOM 638 O O . SER A 1 78 ? 9.301 10.900 -6.061 1.00 71.44 78 SER A O 1
ATOM 640 N N . MET A 1 79 ? 9.387 12.028 -4.142 1.00 59.94 79 MET A N 1
ATOM 641 C CA . MET A 1 79 ? 9.233 13.356 -4.756 1.00 59.94 79 MET A CA 1
ATOM 642 C C . MET A 1 79 ? 10.380 13.749 -5.714 1.00 59.94 79 MET A C 1
ATOM 644 O O . MET A 1 79 ? 10.352 1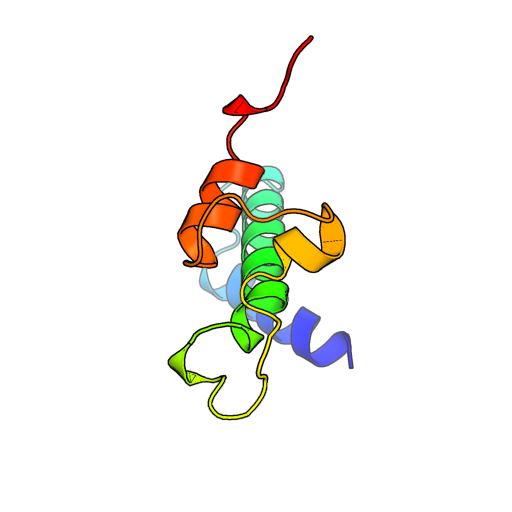4.849 -6.260 1.00 59.94 79 MET A O 1
ATOM 648 N N . ALA A 1 80 ? 11.360 12.874 -5.963 1.00 52.34 80 ALA A N 1
ATOM 649 C CA . ALA A 1 80 ? 12.530 13.111 -6.809 1.00 52.34 80 ALA A CA 1
ATOM 650 C C . ALA A 1 80 ? 12.210 13.356 -8.303 1.00 52.34 80 ALA A C 1
ATOM 652 O O . ALA A 1 80 ? 13.094 13.747 -9.058 1.00 52.34 80 ALA A O 1
ATOM 653 N N . GLY A 1 81 ? 10.958 13.162 -8.735 1.00 50.06 81 GLY A N 1
ATOM 654 C CA . GLY A 1 81 ? 10.467 13.514 -10.075 1.00 50.06 81 GLY A CA 1
ATOM 655 C C . GLY A 1 81 ? 9.634 14.799 -10.147 1.00 50.06 81 GLY A C 1
ATOM 656 O O . GLY A 1 81 ? 9.216 15.191 -11.236 1.00 50.06 81 GLY A O 1
ATOM 657 N N . ARG A 1 82 ? 9.367 15.476 -9.019 1.00 49.16 82 ARG A N 1
ATOM 658 C CA . ARG A 1 82 ? 8.580 16.715 -9.007 1.00 49.16 82 ARG A CA 1
ATOM 659 C C . ARG A 1 82 ? 9.450 17.889 -9.453 1.00 49.16 82 ARG A C 1
ATOM 661 O O . ARG A 1 82 ? 9.912 18.677 -8.634 1.00 49.16 82 ARG A O 1
ATOM 668 N N . ARG A 1 83 ? 9.667 18.008 -10.764 1.00 49.22 83 ARG A N 1
ATOM 669 C CA . ARG A 1 83 ? 10.047 19.294 -11.358 1.00 49.22 83 ARG A CA 1
ATOM 670 C C . ARG A 1 83 ? 8.858 20.241 -11.165 1.00 49.22 83 ARG A C 1
ATOM 672 O O . ARG A 1 83 ? 7.737 19.885 -11.526 1.00 49.22 83 ARG A O 1
ATOM 679 N N . ARG A 1 84 ? 9.104 21.346 -10.454 1.00 46.16 84 ARG A N 1
ATOM 680 C CA . ARG A 1 84 ? 8.175 22.479 -10.368 1.00 46.16 84 ARG A CA 1
ATOM 681 C C . ARG A 1 84 ? 7.931 23.049 -11.756 1.00 46.16 84 ARG A C 1
ATOM 683 O O . ARG A 1 84 ? 8.896 23.025 -12.552 1.00 46.16 84 ARG A O 1
#

Secondary structure (DSSP, 8-state):
--HHHHHHHHHHHHTTGGGGS-HHHHHHHHHHHHHHHHHGGGSGGG-SS-TT---HHHHHHSS-S-SSHHHHHHHHHSGGG---

pLDDT: mean 71.59, std 12.82, range [44.66, 89.75]

Radius of gyration: 15.42 Å; Cα contacts (8 Å, |Δi|>4): 49; chains: 1; bounding box: 30×40×39 Å